Protein AF-A0A1M7I555-F1 (afdb_monomer_lite)

Organism: NCBI:txid29571

Foldseek 3Di:
DPQDDPVVVCVVPPCNVVVCVVVVVVVVVVCVVVVVVVVVVVVVVVVVVVVVVVVVVVVVVVVVVVVVVVVVVVPPDDD

Secondary structure (DSSP, 8-state):
-----HHHHHHTTS-HHHHHHHHHHHHHHHHHHHHHHHHHHHHHHHHHHHHHHHHHHHHHHHHHHHHHHHHHHTTSS--

Sequence (79 aa):
MAFTSFADFLAMGGHAPYVWSAWGVTLFLLLASVWHARLERRQLIKGLKRRERRDQAHRATQQDTAARNAAAGGGHHDT

pLDDT: mean 71.17, std 13.57, range [44.06, 95.38]

Radius of gyration: 32.58 Å; chains: 1; bounding box: 63×17×96 Å

Structure (mmCIF, N/CA/C/O backbone):
data_AF-A0A1M7I555-F1
#
_entry.id   AF-A0A1M7I555-F1
#
loop_
_atom_site.group_PDB
_atom_site.id
_atom_site.type_symbol
_atom_site.label_atom_id
_atom_site.label_alt_id
_atom_site.label_comp_id
_atom_site.label_asym_id
_atom_site.label_entity_id
_atom_site.label_seq_id
_atom_site.pdbx_PDB_ins_code
_atom_site.Cartn_x
_atom_site.Cartn_y
_atom_site.Cartn_z
_atom_site.occupancy
_atom_site.B_iso_or_equiv
_atom_site.auth_seq_id
_atom_site.auth_comp_id
_atom_site.auth_asym_id
_atom_site.auth_atom_id
_atom_site.pdbx_PDB_model_num
ATOM 1 N N . MET A 1 1 ? 10.062 -11.119 -40.410 1.00 44.06 1 MET A N 1
ATOM 2 C CA . MET A 1 1 ? 9.452 -11.329 -39.079 1.00 44.06 1 MET A CA 1
ATOM 3 C C . MET A 1 1 ? 10.215 -10.464 -38.075 1.00 44.06 1 MET A C 1
ATOM 5 O O . MET A 1 1 ? 11.209 -10.922 -37.538 1.00 44.06 1 MET A O 1
ATOM 9 N N . ALA A 1 2 ? 9.865 -9.177 -37.944 1.00 49.44 2 ALA A N 1
ATOM 10 C CA . ALA A 1 2 ? 10.744 -8.149 -37.355 1.00 49.44 2 ALA A CA 1
ATOM 11 C C . ALA A 1 2 ? 10.530 -7.861 -35.856 1.00 49.44 2 ALA A C 1
ATOM 13 O O . ALA A 1 2 ? 11.175 -6.967 -35.332 1.00 49.44 2 ALA A O 1
ATOM 14 N N . PHE A 1 3 ? 9.662 -8.601 -35.161 1.00 50.06 3 PHE A N 1
ATOM 15 C CA . PHE A 1 3 ? 9.435 -8.439 -33.722 1.00 50.06 3 PHE A CA 1
ATOM 16 C C . PHE A 1 3 ? 8.993 -9.792 -33.154 1.00 50.06 3 PHE A C 1
ATOM 18 O O . PHE A 1 3 ? 7.822 -10.148 -33.249 1.00 50.06 3 PHE A O 1
ATOM 25 N N . THR A 1 4 ? 9.937 -10.583 -32.637 1.00 52.06 4 THR A N 1
ATOM 26 C CA . THR A 1 4 ? 9.675 -11.958 -32.154 1.00 52.06 4 THR A CA 1
ATOM 27 C C . THR A 1 4 ? 9.778 -12.066 -30.630 1.00 52.06 4 THR A C 1
ATOM 29 O O . THR A 1 4 ? 9.831 -13.164 -30.093 1.00 52.06 4 THR A O 1
ATOM 32 N N . SER A 1 5 ? 9.793 -10.957 -29.880 1.00 58.19 5 SER A N 1
ATOM 33 C CA . SER A 1 5 ? 9.683 -11.049 -28.421 1.00 58.19 5 SER A CA 1
ATOM 34 C C . SER A 1 5 ? 9.367 -9.716 -27.748 1.00 58.19 5 SER A C 1
ATOM 36 O O . SER A 1 5 ? 9.920 -8.678 -28.100 1.00 58.19 5 SER A O 1
ATOM 38 N N . PHE A 1 6 ? 8.556 -9.767 -26.691 1.00 55.34 6 PHE A N 1
ATOM 39 C CA . PHE A 1 6 ? 8.406 -8.691 -25.699 1.00 55.34 6 PHE A CA 1
ATOM 40 C C . PHE A 1 6 ? 9.768 -8.247 -25.124 1.00 55.34 6 PHE A C 1
ATOM 42 O O . PHE A 1 6 ? 9.930 -7.098 -24.721 1.00 55.34 6 PHE A O 1
ATOM 49 N N . ALA A 1 7 ? 10.757 -9.148 -25.130 1.00 54.56 7 ALA A N 1
ATOM 50 C CA . ALA A 1 7 ? 12.135 -8.876 -24.735 1.00 54.56 7 ALA A CA 1
ATOM 51 C C . ALA A 1 7 ? 12.911 -8.020 -25.758 1.00 54.56 7 ALA A C 1
ATOM 53 O O . ALA A 1 7 ? 13.731 -7.208 -25.343 1.00 54.56 7 ALA A O 1
ATOM 54 N N . ASP A 1 8 ? 12.619 -8.120 -27.061 1.00 56.34 8 ASP A N 1
ATOM 55 C CA . ASP A 1 8 ? 13.229 -7.256 -28.089 1.00 56.34 8 ASP A CA 1
ATOM 56 C C . ASP A 1 8 ? 12.684 -5.824 -28.008 1.00 56.34 8 ASP A C 1
ATOM 58 O O . ASP A 1 8 ? 13.435 -4.870 -28.169 1.00 56.34 8 ASP A O 1
ATOM 62 N N . PHE A 1 9 ? 11.408 -5.645 -27.646 1.00 55.84 9 PHE A N 1
ATOM 63 C CA . PHE A 1 9 ? 10.831 -4.326 -27.328 1.00 55.84 9 PHE A CA 1
ATOM 64 C C . PHE A 1 9 ? 11.438 -3.701 -26.059 1.00 55.84 9 PHE A C 1
ATOM 66 O O . PHE A 1 9 ? 11.481 -2.482 -25.909 1.00 55.84 9 PHE A O 1
ATOM 73 N N . LEU A 1 10 ? 11.921 -4.546 -25.147 1.00 56.94 10 LEU A N 1
ATOM 74 C CA . LEU A 1 10 ? 12.647 -4.163 -23.937 1.00 56.94 10 LEU A CA 1
ATOM 75 C C . LEU A 1 10 ? 14.103 -3.757 -24.252 1.00 56.94 10 LEU A C 1
ATOM 77 O O . LEU A 1 10 ? 14.691 -2.933 -23.549 1.00 56.94 10 LEU A O 1
ATOM 81 N N . ALA A 1 11 ? 14.676 -4.339 -25.308 1.00 58.78 11 ALA A N 1
ATOM 82 C CA . ALA A 1 11 ? 16.093 -4.252 -25.648 1.00 58.78 11 ALA A CA 1
ATOM 83 C C . ALA A 1 11 ? 16.416 -3.337 -26.844 1.00 58.78 11 ALA A C 1
ATOM 85 O O . ALA A 1 11 ? 17.575 -2.946 -26.997 1.00 58.78 11 ALA A O 1
ATOM 86 N N . MET A 1 12 ? 15.435 -2.915 -27.650 1.00 56.91 12 MET A N 1
ATOM 87 C CA . MET A 1 12 ? 15.637 -1.925 -28.716 1.00 56.91 12 MET A CA 1
ATOM 88 C C . MET A 1 12 ? 15.771 -0.512 -28.110 1.00 56.91 12 MET A C 1
ATOM 90 O O . MET A 1 12 ? 14.841 0.288 -28.114 1.00 56.91 12 MET A O 1
ATOM 94 N N . GLY A 1 13 ? 16.945 -0.225 -27.533 1.00 57.72 13 GLY A N 1
ATOM 95 C CA . GLY A 1 13 ? 17.336 1.107 -27.055 1.00 57.72 13 GLY A CA 1
ATOM 96 C C . GLY A 1 13 ? 17.420 1.308 -25.535 1.00 57.72 13 GLY A C 1
ATOM 97 O O . GLY A 1 13 ? 17.192 2.413 -25.075 1.00 57.72 13 GLY A O 1
ATOM 98 N N . GLY A 1 14 ? 17.721 0.290 -24.719 1.00 58.25 14 GLY A N 1
ATOM 99 C CA . GLY A 1 14 ? 18.276 0.476 -23.357 1.00 58.25 14 GLY A CA 1
ATOM 100 C C . GLY A 1 14 ? 17.403 1.137 -22.266 1.00 58.25 14 GLY A C 1
ATOM 101 O O . GLY A 1 14 ? 17.847 1.251 -21.124 1.00 58.25 14 GLY A O 1
ATOM 102 N N . HIS A 1 15 ? 16.167 1.553 -22.558 1.00 60.75 15 HIS A N 1
ATOM 103 C CA . HIS A 1 15 ? 15.327 2.334 -21.632 1.00 60.75 15 HIS A CA 1
ATOM 104 C C . HIS A 1 15 ? 14.325 1.518 -20.812 1.00 60.75 15 HIS A C 1
ATOM 106 O O . HIS A 1 15 ? 13.744 2.022 -19.851 1.00 60.75 15 HIS A O 1
ATOM 112 N N . ALA A 1 16 ? 14.105 0.253 -21.144 1.00 61.84 16 ALA A N 1
ATOM 113 C CA . ALA A 1 16 ? 13.142 -0.561 -20.424 1.00 61.84 16 ALA A CA 1
ATOM 114 C C . ALA A 1 16 ? 13.408 -0.758 -18.917 1.00 61.84 16 ALA A C 1
ATOM 116 O O . ALA A 1 16 ? 12.431 -0.704 -18.163 1.00 61.84 16 ALA A O 1
ATOM 117 N N . PRO A 1 17 ? 14.659 -0.906 -18.425 1.00 68.94 17 PRO A N 1
ATOM 118 C CA . PRO A 1 17 ? 14.899 -0.899 -16.982 1.00 68.94 17 PRO A CA 1
ATOM 119 C C . PRO A 1 17 ? 14.561 0.455 -16.343 1.00 68.94 17 PRO A C 1
ATOM 121 O O . PRO A 1 17 ? 14.152 0.484 -15.184 1.00 68.94 17 PRO A O 1
ATOM 124 N N . TYR A 1 18 ? 14.652 1.569 -17.080 1.00 70.38 18 TYR A N 1
ATOM 125 C CA . TYR A 1 18 ? 14.288 2.896 -16.573 1.00 70.38 18 TYR A CA 1
ATOM 126 C C . TYR A 1 18 ? 12.780 3.055 -16.408 1.00 70.38 18 TYR A C 1
ATOM 128 O O . TYR A 1 18 ? 12.332 3.528 -15.367 1.00 70.38 18 TYR A O 1
ATOM 136 N N . VAL A 1 19 ? 11.988 2.623 -17.395 1.00 75.50 19 VAL A N 1
ATOM 137 C CA . VAL A 1 19 ? 10.521 2.690 -17.309 1.00 75.50 19 VAL A CA 1
ATOM 138 C C . VAL A 1 19 ? 10.029 1.779 -16.191 1.00 75.50 19 VAL A C 1
ATOM 140 O O . VAL A 1 19 ? 9.280 2.224 -15.326 1.00 75.50 19 VAL A O 1
ATOM 143 N N . TRP A 1 20 ? 10.513 0.540 -16.129 1.00 80.81 20 TRP A N 1
ATOM 144 C CA . TRP A 1 20 ? 10.155 -0.369 -15.042 1.00 80.81 20 TRP A CA 1
ATOM 145 C C . TRP A 1 20 ? 10.599 0.131 -13.670 1.00 80.81 20 TRP A C 1
ATOM 147 O O . TRP A 1 20 ? 9.859 -0.046 -12.709 1.00 80.81 20 TRP A O 1
ATOM 157 N N . SER A 1 21 ? 11.750 0.798 -13.564 1.00 83.31 21 SER A N 1
ATOM 158 C CA . SER A 1 21 ? 12.174 1.417 -12.305 1.00 83.31 21 SER A CA 1
ATOM 159 C C . SER A 1 21 ? 11.284 2.598 -11.933 1.00 83.31 21 SER A C 1
ATOM 161 O O . SER A 1 21 ? 10.874 2.692 -10.784 1.00 83.31 21 SER A O 1
ATOM 163 N N . ALA A 1 22 ? 10.916 3.465 -12.880 1.00 84.50 22 ALA A N 1
ATOM 164 C CA . ALA A 1 22 ? 10.008 4.582 -12.622 1.00 84.50 22 ALA A CA 1
ATOM 165 C C . ALA A 1 22 ? 8.627 4.085 -12.163 1.00 84.50 22 ALA A C 1
ATOM 167 O O . ALA A 1 22 ? 8.144 4.489 -11.108 1.00 84.50 22 ALA A O 1
ATOM 168 N N . TRP A 1 23 ? 8.038 3.132 -12.892 1.00 86.81 23 TRP A N 1
ATOM 169 C CA . TRP A 1 23 ? 6.773 2.494 -12.518 1.00 86.81 23 TRP A CA 1
ATOM 170 C C . TRP A 1 23 ? 6.887 1.714 -11.205 1.00 86.81 23 TRP A C 1
ATOM 172 O O . TRP A 1 23 ? 5.985 1.782 -10.374 1.00 86.81 23 TRP A O 1
ATOM 182 N N . GLY A 1 24 ? 8.001 1.017 -10.986 1.00 91.00 24 GLY A N 1
ATOM 183 C CA . GLY A 1 24 ? 8.293 0.280 -9.762 1.00 91.00 24 GLY A CA 1
ATOM 184 C C . GLY A 1 24 ? 8.407 1.197 -8.549 1.00 91.00 24 GLY A C 1
ATOM 185 O O . GLY A 1 24 ? 7.811 0.905 -7.520 1.00 91.00 24 GLY A O 1
ATOM 186 N N . VAL A 1 25 ? 9.087 2.339 -8.677 1.00 92.19 25 VAL A N 1
ATOM 187 C CA . VAL A 1 25 ? 9.207 3.357 -7.622 1.00 92.19 25 VAL A CA 1
ATOM 188 C C . VAL A 1 25 ? 7.851 3.993 -7.332 1.00 92.19 25 VAL A C 1
ATOM 190 O O . VAL A 1 25 ? 7.480 4.116 -6.166 1.00 92.19 25 VAL A O 1
ATOM 193 N N . THR A 1 26 ? 7.070 4.346 -8.358 1.00 93.06 26 THR A N 1
ATOM 194 C CA . THR A 1 26 ? 5.718 4.890 -8.166 1.00 93.06 26 THR A CA 1
ATOM 195 C C . THR A 1 26 ? 4.798 3.877 -7.487 1.00 93.06 26 THR A C 1
ATOM 197 O O . THR A 1 26 ? 4.129 4.218 -6.511 1.00 93.06 26 THR A O 1
ATOM 200 N N . LEU A 1 27 ? 4.793 2.624 -7.950 1.00 93.69 27 LEU A N 1
ATOM 201 C CA . LEU A 1 27 ? 4.001 1.549 -7.355 1.00 93.69 27 LEU A CA 1
ATOM 202 C C . LEU A 1 27 ? 4.451 1.264 -5.920 1.00 93.69 27 LEU A C 1
ATOM 204 O O . LEU A 1 27 ? 3.612 1.082 -5.042 1.00 93.69 27 LEU A O 1
ATOM 208 N N . PHE A 1 28 ? 5.759 1.281 -5.665 1.00 95.31 28 PHE A N 1
ATOM 209 C CA . PHE A 1 28 ? 6.330 1.116 -4.335 1.00 95.31 28 PHE A CA 1
ATOM 210 C C . PHE A 1 28 ? 5.892 2.238 -3.390 1.00 95.31 28 PHE A C 1
ATOM 212 O O . PHE A 1 28 ? 5.456 1.940 -2.283 1.00 95.31 28 PHE A O 1
ATOM 219 N N . LEU A 1 29 ? 5.917 3.505 -3.821 1.00 94.69 29 LEU A N 1
ATOM 220 C CA . LEU A 1 29 ? 5.413 4.635 -3.029 1.00 94.69 29 LEU 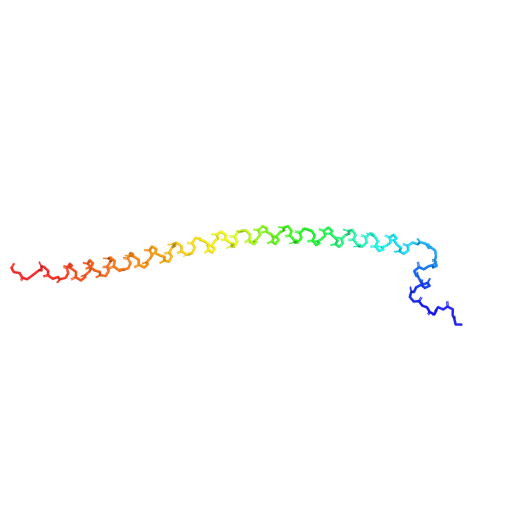A CA 1
ATOM 221 C C . LEU A 1 29 ? 3.919 4.494 -2.716 1.00 94.69 29 LEU A C 1
ATOM 223 O O . LEU A 1 29 ? 3.500 4.704 -1.578 1.00 94.69 29 LEU A O 1
ATOM 227 N N . LEU A 1 30 ? 3.119 4.112 -3.713 1.00 95.00 30 LEU A N 1
ATOM 228 C CA . LEU A 1 30 ? 1.682 3.881 -3.558 1.00 95.00 30 LEU A CA 1
ATOM 229 C C . LEU A 1 30 ? 1.409 2.755 -2.558 1.00 95.00 30 LEU A C 1
ATOM 231 O O . LEU A 1 30 ? 0.620 2.922 -1.628 1.00 95.00 30 LEU A O 1
ATOM 235 N N . LEU A 1 31 ? 2.097 1.624 -2.712 1.00 95.38 31 LEU A N 1
ATOM 236 C CA . LEU A 1 31 ? 1.995 0.489 -1.805 1.00 95.38 31 LEU A CA 1
ATOM 237 C C . LEU A 1 31 ? 2.462 0.857 -0.401 1.00 95.38 31 LEU A C 1
ATOM 239 O O . LEU A 1 31 ? 1.762 0.532 0.550 1.00 95.38 31 LEU A O 1
ATOM 243 N N . ALA A 1 32 ? 3.583 1.563 -0.260 1.00 94.56 32 ALA A N 1
ATOM 244 C CA . ALA A 1 32 ? 4.092 2.032 1.023 1.00 94.56 32 ALA A CA 1
ATOM 245 C C . ALA A 1 32 ? 3.091 2.967 1.711 1.00 94.56 32 ALA A C 1
ATOM 247 O O . ALA A 1 32 ? 2.809 2.790 2.894 1.00 94.56 32 ALA A O 1
ATOM 248 N N . SER A 1 33 ? 2.484 3.897 0.971 1.00 93.25 33 SER A N 1
ATOM 249 C CA . SER A 1 33 ? 1.455 4.807 1.483 1.00 93.25 33 SER A CA 1
ATOM 250 C C . SER A 1 33 ? 0.199 4.055 1.936 1.00 93.25 33 SER A C 1
ATOM 252 O O . SER A 1 33 ? -0.260 4.215 3.068 1.00 93.25 33 SER A O 1
ATOM 254 N N . VAL A 1 34 ? -0.316 3.144 1.104 1.00 92.19 34 VAL A N 1
ATOM 255 C CA . VAL A 1 34 ? -1.469 2.297 1.448 1.00 92.19 34 VAL A CA 1
ATOM 256 C C . VAL A 1 34 ? -1.148 1.381 2.627 1.00 92.19 34 VAL A C 1
ATOM 258 O O . VAL A 1 34 ? -2.007 1.138 3.477 1.00 92.19 34 VAL A O 1
ATOM 261 N N . TRP A 1 35 ? 0.075 0.861 2.700 1.00 93.12 35 TRP A N 1
ATOM 262 C CA . TRP A 1 35 ? 0.537 0.019 3.794 1.00 93.12 35 TRP A CA 1
ATOM 263 C C . TRP A 1 35 ? 0.626 0.809 5.095 1.00 93.12 35 TRP A C 1
ATOM 265 O O . TRP A 1 35 ? 0.118 0.344 6.112 1.00 93.12 35 TRP A O 1
ATOM 275 N N . HIS A 1 36 ? 1.179 2.021 5.052 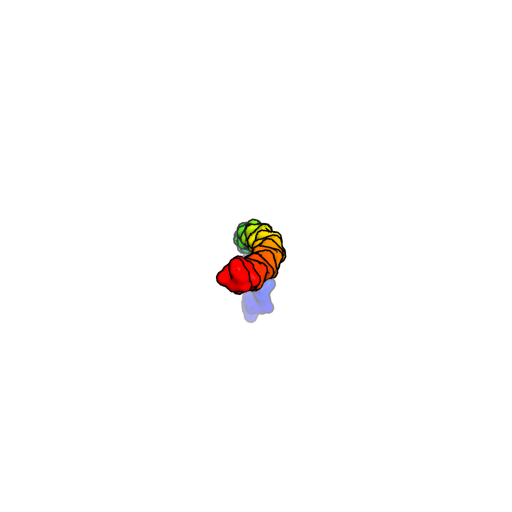1.00 88.31 36 HIS A N 1
ATOM 276 C CA . HIS A 1 36 ? 1.246 2.937 6.186 1.00 88.31 36 HIS A CA 1
ATOM 277 C C . HIS A 1 36 ? -0.159 3.285 6.696 1.00 88.31 36 HIS A C 1
ATOM 279 O O . HIS A 1 36 ? -0.469 3.062 7.867 1.00 88.31 36 HIS A O 1
ATOM 285 N N . ALA A 1 37 ? -1.062 3.685 5.796 1.00 83.38 37 ALA A N 1
ATOM 286 C CA . ALA A 1 37 ? -2.459 3.958 6.126 1.00 83.38 37 ALA A CA 1
ATOM 287 C C . ALA A 1 37 ? -3.184 2.715 6.677 1.00 83.38 37 ALA A C 1
ATOM 289 O O . ALA A 1 37 ? -3.978 2.797 7.618 1.00 83.38 37 ALA A O 1
ATOM 290 N N . ARG A 1 38 ? -2.905 1.520 6.135 1.00 84.88 38 ARG A N 1
ATOM 291 C CA . ARG A 1 38 ? -3.459 0.263 6.658 1.00 84.88 38 ARG A CA 1
ATOM 292 C C . ARG A 1 38 ? -2.900 -0.101 8.022 1.00 84.88 38 ARG A C 1
ATOM 294 O O . ARG A 1 38 ? -3.659 -0.635 8.828 1.00 84.88 38 ARG A O 1
ATOM 301 N N . LEU A 1 39 ? -1.614 0.119 8.279 1.00 80.94 39 LEU A N 1
ATOM 302 C CA . LEU A 1 39 ? -1.003 -0.126 9.583 1.00 80.94 39 LEU A CA 1
ATOM 303 C C . LEU A 1 39 ? -1.667 0.756 10.633 1.00 80.94 39 LEU A C 1
ATOM 305 O O . LEU A 1 39 ? -2.150 0.235 11.634 1.00 80.94 39 LEU A O 1
ATOM 309 N N . GLU A 1 40 ? -1.799 2.049 10.360 1.00 75.62 40 GLU A N 1
ATOM 310 C CA . GLU A 1 40 ? -2.454 3.004 11.251 1.00 75.62 40 GLU A CA 1
ATOM 311 C C . GLU A 1 40 ? -3.918 2.621 11.510 1.00 75.62 40 GLU A C 1
ATOM 313 O O . GLU A 1 40 ? -4.342 2.467 12.659 1.00 75.62 40 GLU A O 1
ATOM 318 N N . ARG A 1 41 ? -4.667 2.286 10.451 1.00 73.12 41 ARG A N 1
ATOM 319 C CA . ARG A 1 41 ? -6.044 1.783 10.567 1.00 73.12 41 ARG A CA 1
ATOM 320 C C . ARG A 1 41 ? -6.133 0.476 11.358 1.00 73.12 41 ARG A C 1
ATOM 322 O O . ARG A 1 41 ? -7.069 0.284 12.132 1.00 73.12 41 ARG A O 1
ATOM 329 N N . ARG A 1 42 ? -5.166 -0.433 11.207 1.00 73.00 42 ARG A N 1
ATOM 330 C CA . ARG A 1 42 ? -5.096 -1.682 11.986 1.00 73.00 42 ARG A CA 1
ATOM 331 C C . ARG A 1 42 ? -4.787 -1.412 13.455 1.00 73.00 42 ARG A C 1
ATOM 333 O O . ARG A 1 42 ? -5.343 -2.111 14.299 1.00 73.00 42 ARG A O 1
ATOM 340 N N . GLN A 1 43 ? -3.945 -0.430 13.771 1.00 66.81 43 GLN A N 1
ATOM 341 C CA . GLN A 1 43 ? -3.654 -0.045 15.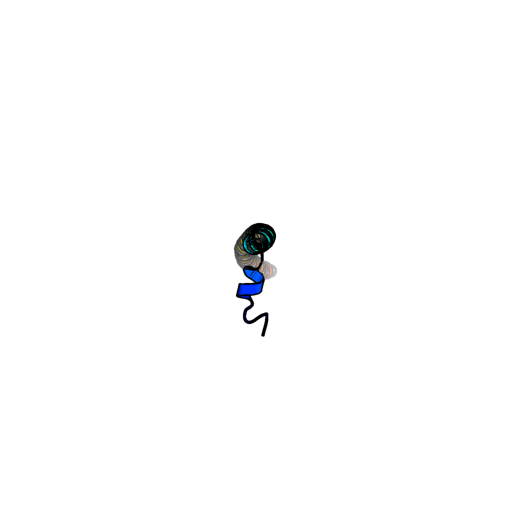155 1.00 66.81 43 GLN A CA 1
ATOM 342 C C . GLN A 1 43 ? -4.881 0.589 15.824 1.00 66.81 43 GLN A C 1
ATOM 344 O O . GLN A 1 43 ? -5.234 0.196 16.936 1.00 66.81 43 GLN A O 1
ATOM 349 N N . LEU A 1 44 ? -5.600 1.461 15.111 1.00 64.19 44 LEU A N 1
ATOM 350 C CA . LEU A 1 44 ? -6.868 2.049 15.560 1.00 64.19 44 LEU A CA 1
ATOM 351 C C . LEU A 1 44 ? -7.929 0.968 15.839 1.00 64.19 44 LEU A C 1
ATOM 353 O O . LEU A 1 44 ? -8.515 0.930 16.922 1.00 64.19 44 LEU A O 1
ATOM 357 N N . ILE A 1 45 ? -8.116 0.021 14.912 1.00 70.06 45 ILE A N 1
ATOM 358 C CA . ILE A 1 45 ? -9.067 -1.094 15.079 1.00 70.06 45 ILE A CA 1
ATOM 359 C C . ILE A 1 45 ? -8.645 -2.031 16.222 1.00 70.06 45 ILE A C 1
ATOM 361 O O . ILE A 1 45 ? -9.493 -2.478 16.995 1.00 70.06 45 ILE A O 1
ATOM 365 N N . LYS A 1 46 ? -7.347 -2.323 16.385 1.00 65.88 46 LYS A N 1
ATOM 366 C CA . LYS A 1 46 ? -6.847 -3.117 17.523 1.00 65.88 46 LYS A CA 1
ATOM 367 C C . LYS A 1 46 ? -7.112 -2.426 18.863 1.00 65.88 46 LYS A C 1
ATOM 369 O O . LYS A 1 46 ? -7.442 -3.108 19.834 1.00 65.88 46 LYS A O 1
ATOM 374 N N . GLY A 1 47 ? -6.999 -1.098 18.914 1.00 63.62 47 GLY A N 1
ATOM 375 C CA . GLY A 1 47 ? -7.330 -0.296 20.092 1.00 63.62 47 GLY A CA 1
ATOM 376 C C . GLY A 1 47 ? -8.812 -0.380 20.458 1.00 63.62 47 GLY A C 1
ATOM 377 O O . GLY A 1 47 ? -9.143 -0.643 21.614 1.00 63.62 47 GLY A O 1
ATOM 378 N N . LEU A 1 48 ? -9.697 -0.246 19.466 1.00 62.81 48 LEU A N 1
ATOM 379 C CA . LEU A 1 48 ? -11.151 -0.373 19.638 1.00 62.81 48 LEU A CA 1
ATOM 380 C C . LEU A 1 48 ? -11.553 -1.778 20.103 1.00 62.81 48 LEU A C 1
ATOM 382 O O . LEU A 1 48 ? -12.255 -1.919 21.102 1.00 62.81 48 LEU A O 1
ATOM 386 N N . LYS A 1 49 ? -11.002 -2.827 19.481 1.00 62.25 49 LYS A N 1
ATOM 387 C CA . LYS A 1 49 ? -11.280 -4.225 19.853 1.00 62.25 49 LYS A CA 1
ATOM 388 C C . LYS A 1 49 ? -10.853 -4.556 21.290 1.00 62.25 49 LYS A C 1
ATOM 390 O O . LYS A 1 49 ? -11.401 -5.455 21.927 1.00 62.25 49 LYS A O 1
ATOM 395 N N . ARG A 1 50 ? -9.857 -3.835 21.822 1.00 61.72 50 ARG A N 1
ATOM 396 C CA . ARG A 1 50 ? -9.397 -3.985 23.211 1.00 61.72 50 ARG A CA 1
ATOM 397 C C . ARG A 1 50 ? -10.247 -3.200 24.213 1.00 61.72 50 ARG A C 1
ATOM 399 O O . ARG A 1 50 ? -10.257 -3.581 25.382 1.00 61.72 50 ARG A O 1
ATOM 406 N N . ARG A 1 51 ? -10.952 -2.154 23.769 1.00 61.00 51 ARG A N 1
ATOM 407 C CA . ARG A 1 51 ? -11.942 -1.410 24.567 1.00 61.00 51 ARG A CA 1
ATOM 408 C C . ARG A 1 51 ? -13.264 -2.172 24.652 1.00 61.00 51 ARG A C 1
ATOM 410 O O . ARG A 1 51 ? -13.728 -2.411 25.759 1.00 61.00 51 ARG A O 1
ATOM 417 N N . GLU A 1 52 ? -13.752 -2.714 23.534 1.00 62.22 52 GLU A N 1
ATOM 418 C CA . GLU A 1 52 ? -14.963 -3.556 23.502 1.00 62.22 52 GLU A CA 1
ATOM 419 C C . GLU A 1 52 ? -14.913 -4.716 24.501 1.00 62.22 52 GLU A C 1
ATOM 421 O O . GLU A 1 52 ? -15.887 -4.984 25.198 1.00 62.22 52 GLU A O 1
ATOM 426 N N . ARG A 1 53 ? -13.762 -5.390 24.623 1.00 62.31 53 ARG A N 1
ATOM 427 C CA . ARG A 1 53 ? -13.613 -6.497 25.581 1.00 62.31 53 ARG A CA 1
ATOM 428 C C . ARG A 1 53 ? -13.764 -6.068 27.042 1.00 62.31 53 ARG A C 1
ATOM 430 O O . ARG A 1 53 ? -14.176 -6.886 27.856 1.00 62.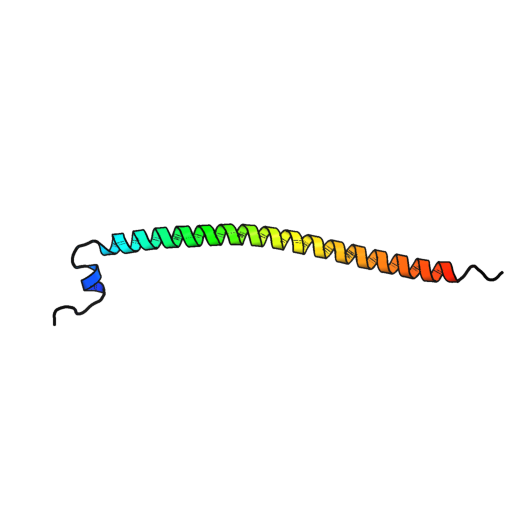31 53 ARG A O 1
ATOM 437 N N . ARG A 1 54 ? -13.420 -4.823 27.388 1.00 61.09 54 ARG A N 1
ATOM 438 C CA . ARG A 1 54 ? -13.570 -4.304 28.758 1.00 61.09 54 ARG A CA 1
ATOM 439 C C . ARG A 1 54 ? -14.990 -3.810 29.003 1.00 61.09 54 ARG A C 1
ATOM 441 O O . ARG A 1 54 ? -15.554 -4.106 30.051 1.00 61.09 54 ARG A O 1
ATOM 448 N N . ASP A 1 55 ? -15.592 -3.158 28.012 1.00 63.19 55 ASP A N 1
ATOM 449 C CA . ASP A 1 55 ? -16.972 -2.677 28.110 1.00 63.19 55 ASP A CA 1
ATOM 450 C C . ASP A 1 55 ? -17.969 -3.840 28.231 1.00 63.19 55 ASP A C 1
ATOM 452 O O . ASP A 1 55 ? -18.934 -3.751 28.988 1.00 63.19 55 ASP A O 1
ATOM 456 N N . GLN A 1 56 ? -17.713 -4.971 27.562 1.00 66.31 56 GLN A N 1
ATOM 457 C CA . GLN A 1 56 ? -18.521 -6.185 27.724 1.00 66.31 56 GLN A CA 1
ATOM 458 C C . GLN A 1 56 ? -18.410 -6.788 29.132 1.00 66.31 56 GLN A C 1
ATOM 460 O O . GLN A 1 56 ? -19.425 -7.186 29.702 1.00 66.31 56 GLN A O 1
ATOM 465 N N . ALA A 1 57 ? -17.209 -6.814 29.719 1.00 67.94 57 ALA A N 1
ATOM 466 C CA . ALA A 1 57 ? -17.010 -7.337 31.071 1.00 67.94 57 ALA A CA 1
ATOM 467 C C . ALA A 1 57 ? -17.722 -6.472 32.127 1.00 67.94 57 ALA A C 1
ATOM 469 O O . ALA A 1 57 ? -18.396 -7.002 33.006 1.00 67.94 57 ALA A O 1
ATOM 470 N N . HIS A 1 58 ? -17.645 -5.142 32.008 1.00 67.12 58 HIS A N 1
ATOM 471 C CA . HIS A 1 58 ? -18.318 -4.234 32.939 1.00 67.12 58 HIS A CA 1
ATOM 472 C C . HIS A 1 58 ? -19.844 -4.237 32.786 1.00 67.12 58 HIS A C 1
ATOM 474 O O . HIS A 1 58 ? -20.547 -4.155 33.792 1.00 67.12 58 HIS A O 1
ATOM 480 N N . ARG A 1 59 ? -20.368 -4.396 31.561 1.00 70.75 59 ARG A N 1
ATOM 481 C CA . ARG A 1 59 ? -21.814 -4.542 31.322 1.00 70.75 59 ARG A CA 1
ATOM 482 C C . ARG A 1 59 ? -22.383 -5.817 31.936 1.00 70.75 59 ARG A C 1
ATOM 484 O O . ARG A 1 59 ? -23.454 -5.751 32.529 1.00 70.75 59 ARG A O 1
ATOM 491 N N . ALA A 1 60 ? -21.666 -6.938 31.851 1.00 73.31 60 ALA A N 1
ATOM 492 C CA . ALA A 1 60 ? -22.099 -8.191 32.468 1.00 73.31 60 ALA A CA 1
ATOM 493 C C . ALA A 1 60 ? -22.190 -8.070 34.000 1.00 73.31 60 ALA A C 1
ATOM 495 O O . ALA A 1 60 ? -23.192 -8.463 34.592 1.00 73.31 60 ALA A O 1
ATOM 496 N N . THR A 1 61 ? -21.193 -7.452 34.645 1.00 77.38 61 THR A N 1
ATOM 497 C CA . THR A 1 61 ? -21.215 -7.242 36.102 1.00 77.38 61 THR A CA 1
ATOM 498 C C . THR A 1 61 ? -22.278 -6.225 36.535 1.00 77.38 61 THR A C 1
ATOM 500 O O . THR A 1 61 ? -22.936 -6.444 37.552 1.00 77.38 61 THR A O 1
ATOM 503 N N . GLN A 1 62 ? -22.489 -5.138 35.776 1.00 78.81 62 GLN A N 1
ATOM 504 C CA . GLN A 1 62 ? -23.543 -4.151 36.066 1.00 78.81 62 GLN A CA 1
ATOM 505 C C . GLN A 1 62 ? -24.951 -4.722 35.890 1.00 78.81 62 GLN A C 1
ATOM 507 O O . GLN A 1 62 ? -25.832 -4.400 36.679 1.00 78.81 62 GLN A O 1
ATOM 512 N N . GLN A 1 63 ? -25.176 -5.568 34.883 1.00 79.88 63 GLN A N 1
ATOM 513 C CA . GLN A 1 63 ? -26.470 -6.222 34.692 1.00 79.88 63 GLN A CA 1
ATOM 514 C C . GLN A 1 63 ? -26.770 -7.215 35.817 1.00 79.88 63 GLN A C 1
ATOM 516 O O . GLN A 1 63 ? -27.893 -7.225 36.310 1.00 79.88 63 GLN A O 1
ATOM 521 N N . ASP A 1 64 ? -25.775 -7.981 36.277 1.00 79.12 64 ASP A N 1
ATOM 522 C CA . ASP A 1 64 ? -25.949 -8.898 37.412 1.00 79.12 64 ASP A CA 1
ATOM 523 C C . ASP A 1 64 ? -26.251 -8.145 38.718 1.00 79.12 64 ASP A C 1
ATOM 525 O O . ASP A 1 64 ? -27.164 -8.503 39.459 1.00 79.12 64 ASP A O 1
ATOM 529 N N . THR A 1 65 ? -25.551 -7.036 38.978 1.00 78.19 65 THR A N 1
ATOM 530 C CA . THR A 1 65 ? -25.824 -6.203 40.163 1.00 78.19 65 THR A CA 1
ATOM 531 C C . THR A 1 65 ? -27.157 -5.461 40.070 1.00 78.19 65 THR A C 1
ATOM 533 O O . THR A 1 65 ? -27.879 -5.404 41.062 1.00 78.19 65 THR A O 1
ATOM 536 N N . ALA A 1 66 ? -27.540 -4.946 38.899 1.00 77.88 66 ALA A N 1
ATOM 537 C CA . ALA A 1 66 ? -28.843 -4.311 38.698 1.00 77.88 66 ALA A CA 1
ATOM 538 C C . ALA A 1 66 ? -30.002 -5.311 38.850 1.00 77.88 66 ALA A C 1
ATOM 540 O O . ALA A 1 66 ? -30.986 -5.004 39.519 1.00 77.88 66 ALA A O 1
ATOM 541 N N . ALA A 1 67 ? -29.870 -6.520 38.295 1.00 77.81 67 ALA A N 1
ATOM 542 C CA . ALA A 1 67 ? -30.867 -7.580 38.432 1.00 77.81 67 ALA A CA 1
ATOM 543 C C . ALA A 1 67 ? -31.000 -8.060 39.886 1.00 77.81 67 ALA A C 1
ATOM 545 O O . ALA A 1 67 ? -32.113 -8.220 40.387 1.00 77.81 67 ALA A O 1
ATOM 546 N N . ARG A 1 68 ? -29.878 -8.223 40.600 1.00 77.94 68 ARG A N 1
ATOM 547 C CA . ARG A 1 68 ? -29.869 -8.579 42.029 1.00 77.94 68 ARG A CA 1
ATOM 548 C C . ARG A 1 68 ? -30.493 -7.503 42.909 1.00 77.94 68 ARG A C 1
ATOM 550 O O . ARG A 1 68 ? -31.277 -7.832 43.792 1.00 77.94 68 ARG A O 1
ATOM 557 N N . ASN A 1 69 ? -30.195 -6.232 42.652 1.00 78.25 69 ASN A N 1
ATOM 558 C CA . ASN A 1 69 ? -30.768 -5.119 43.408 1.00 78.25 69 ASN A CA 1
ATOM 559 C C . ASN A 1 69 ? -32.269 -4.946 43.129 1.00 78.25 69 ASN A C 1
ATOM 561 O O . ASN A 1 69 ? -33.019 -4.635 44.049 1.00 78.25 69 ASN A O 1
ATOM 565 N N . ALA A 1 70 ? -32.725 -5.201 41.898 1.00 76.81 70 ALA A N 1
ATOM 566 C CA . ALA A 1 70 ? -34.149 -5.217 41.563 1.00 76.81 70 ALA A CA 1
ATOM 567 C C . ALA A 1 70 ? -34.895 -6.366 42.266 1.00 76.81 70 ALA A C 1
ATOM 569 O O . ALA A 1 70 ? -35.996 -6.165 42.772 1.00 76.81 70 ALA A O 1
ATOM 570 N N . ALA A 1 71 ? -34.278 -7.549 42.362 1.00 74.31 71 ALA A N 1
ATOM 571 C CA . ALA A 1 71 ? -34.841 -8.684 43.094 1.00 74.31 71 ALA A CA 1
ATOM 572 C C . ALA A 1 71 ? -34.832 -8.476 44.622 1.00 74.31 71 ALA A C 1
ATOM 574 O O . ALA A 1 71 ? -35.764 -8.894 45.301 1.00 74.31 71 ALA A O 1
ATOM 575 N N . ALA A 1 72 ? -33.811 -7.805 45.167 1.00 70.12 72 ALA A N 1
ATOM 576 C CA . ALA A 1 72 ? -33.711 -7.504 46.596 1.00 70.12 72 ALA A CA 1
ATOM 577 C C . ALA A 1 72 ? -34.623 -6.340 47.032 1.00 70.12 72 ALA A C 1
ATOM 579 O O . ALA A 1 72 ? -35.159 -6.363 48.137 1.00 70.12 72 ALA A O 1
ATOM 580 N N . GLY A 1 73 ? -34.833 -5.340 46.170 1.00 63.25 73 GLY A N 1
ATOM 581 C CA . GLY A 1 73 ? -35.687 -4.182 46.456 1.00 63.25 73 GLY A CA 1
ATOM 582 C C . GLY A 1 73 ? -37.190 -4.477 46.404 1.00 63.25 73 GLY A C 1
ATOM 583 O O . GLY A 1 73 ? -37.968 -3.764 47.028 1.00 63.25 73 GLY A O 1
ATOM 584 N N . GLY A 1 74 ? -37.605 -5.537 45.704 1.00 61.50 74 GLY A N 1
ATOM 585 C CA . GLY A 1 74 ? -39.013 -5.939 45.607 1.00 61.50 74 GLY A CA 1
ATOM 586 C C . GLY A 1 74 ? -39.552 -6.735 46.803 1.00 61.50 74 GLY A C 1
ATOM 587 O O . GLY A 1 74 ? -40.751 -6.975 46.860 1.00 61.50 74 GLY A O 1
ATOM 588 N N . GLY A 1 75 ? -38.699 -7.161 47.743 1.00 57.12 75 GLY A N 1
ATOM 589 C CA . GLY A 1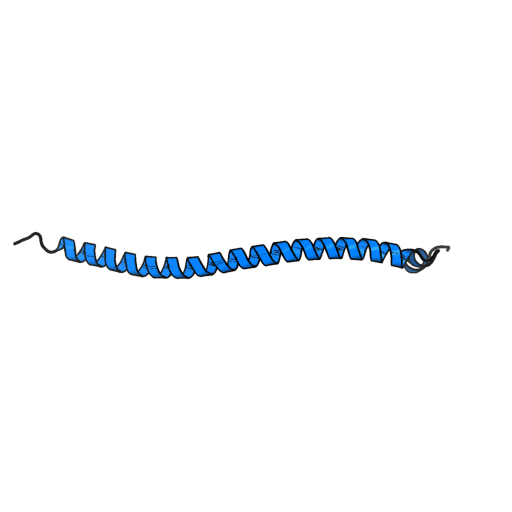 75 ? -39.076 -8.093 48.817 1.00 57.12 75 GLY A CA 1
ATOM 590 C C . GLY A 1 75 ? -39.308 -7.484 50.205 1.00 57.12 75 GLY A C 1
ATOM 591 O O . GLY A 1 75 ? -39.548 -8.238 51.140 1.00 57.12 75 GLY A O 1
ATOM 592 N N . HIS A 1 76 ? -39.198 -6.162 50.379 1.00 57.59 76 HIS A N 1
ATOM 593 C CA . HIS A 1 76 ? -39.177 -5.530 51.711 1.00 57.59 76 HIS A CA 1
ATOM 594 C C . HIS A 1 76 ? -40.347 -4.566 51.988 1.00 57.59 76 HIS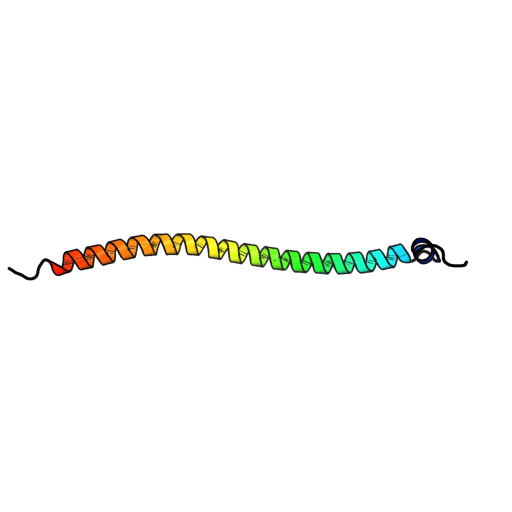 A C 1
ATOM 596 O O . HIS A 1 76 ? -40.207 -3.663 52.803 1.00 57.59 76 HIS A O 1
ATOM 602 N N . HIS A 1 77 ? -41.494 -4.715 51.317 1.00 52.31 77 HIS A N 1
ATOM 603 C CA . HIS A 1 77 ? -42.612 -3.768 51.476 1.00 52.31 77 HIS A CA 1
ATOM 604 C C . HIS A 1 77 ? -43.909 -4.364 52.053 1.00 52.31 77 HIS A C 1
ATOM 606 O O . HIS A 1 77 ? -44.944 -3.710 51.982 1.00 52.31 77 HIS A O 1
ATOM 612 N N . ASP A 1 78 ? -43.839 -5.551 52.669 1.00 55.03 78 ASP A N 1
ATOM 613 C CA . ASP A 1 78 ? -44.981 -6.216 53.313 1.00 55.03 78 ASP A CA 1
ATOM 614 C C . ASP A 1 78 ? -44.615 -6.722 54.722 1.00 55.03 78 ASP A C 1
ATOM 616 O O . ASP A 1 78 ? -44.435 -7.921 54.916 1.00 55.03 78 ASP A O 1
ATOM 620 N N . THR A 1 79 ? -44.490 -5.823 55.704 1.00 56.34 79 THR A N 1
ATOM 621 C CA . THR A 1 79 ? -44.736 -6.110 57.138 1.00 56.34 79 THR A CA 1
ATOM 622 C C . THR A 1 79 ? -45.025 -4.827 57.893 1.00 56.34 79 THR A C 1
ATOM 624 O O . THR A 1 79 ? -44.205 -3.892 57.746 1.00 56.34 79 THR A O 1
#

InterPro domains:
  IPR007078 Haem exporter protein D (CcmD) [PF04995] (13-56)
  IPR007078 Haem exporter protein D (CcmD) [TIGR03141] (10-55)
  IPR052075 Heme exporter protein D [PTHR37531] (1-65)